Protein AF-A0A6S5RIX2-F1 (afdb_monomer_lite)

Radius of gyration: 11.93 Å; chains: 1; bounding box: 28×18×31 Å

Organism: NCBI:txid319939

Structure (mmCIF, N/CA/C/O backbone):
data_AF-A0A6S5RIX2-F1
#
_entry.id   AF-A0A6S5RIX2-F1
#
loop_
_atom_site.group_PDB
_atom_site.id
_atom_site.type_symbol
_atom_site.label_atom_id
_atom_site.label_alt_id
_atom_site.label_comp_id
_atom_site.label_asym_id
_atom_site.label_entity_id
_atom_site.label_seq_id
_atom_site.pdbx_PDB_ins_code
_atom_site.Cartn_x
_atom_site.Cartn_y
_atom_site.Cartn_z
_atom_site.occupancy
_atom_site.B_iso_or_equiv
_atom_site.auth_seq_id
_atom_site.auth_comp_id
_atom_site.auth_asym_id
_atom_site.auth_atom_id
_atom_site.pdbx_PDB_model_num
ATOM 1 N N . MET A 1 1 ? 13.232 -4.507 -13.575 1.00 81.12 1 MET A N 1
ATOM 2 C CA . MET A 1 1 ? 12.643 -3.521 -12.637 1.00 81.12 1 MET A CA 1
ATOM 3 C C . MET A 1 1 ? 11.122 -3.587 -12.613 1.00 81.12 1 MET A C 1
ATOM 5 O O . MET A 1 1 ? 10.576 -3.701 -11.526 1.00 81.12 1 MET A O 1
ATOM 9 N N . VAL A 1 2 ? 10.451 -3.627 -13.772 1.00 91.94 2 VAL A N 1
ATOM 10 C CA . VAL A 1 2 ? 8.978 -3.717 -13.862 1.00 91.94 2 VAL A CA 1
ATOM 11 C C . VAL A 1 2 ? 8.393 -4.908 -13.097 1.00 91.94 2 VAL A C 1
ATOM 13 O O . VAL A 1 2 ? 7.532 -4.704 -12.253 1.00 91.94 2 VAL A O 1
ATOM 16 N N . THR A 1 3 ? 8.891 -6.130 -13.318 1.00 96.00 3 THR A N 1
ATOM 17 C CA . THR A 1 3 ? 8.373 -7.334 -12.635 1.00 96.00 3 THR A CA 1
ATOM 18 C C . THR A 1 3 ? 8.507 -7.246 -11.117 1.00 96.00 3 THR A C 1
ATOM 20 O O . THR A 1 3 ? 7.574 -7.567 -10.394 1.00 96.00 3 THR A O 1
ATOM 23 N N . VAL A 1 4 ? 9.652 -6.766 -10.626 1.00 96.44 4 VAL A N 1
ATOM 24 C CA . VAL A 1 4 ? 9.884 -6.586 -9.185 1.00 96.44 4 VAL A CA 1
ATOM 25 C C . VAL A 1 4 ? 8.940 -5.523 -8.619 1.00 96.44 4 VAL A C 1
ATOM 27 O O . VAL A 1 4 ? 8.309 -5.760 -7.595 1.00 96.44 4 VAL A O 1
ATOM 30 N N . GLY A 1 5 ? 8.781 -4.390 -9.313 1.00 96.88 5 GLY A N 1
ATOM 31 C CA . GLY A 1 5 ? 7.835 -3.344 -8.925 1.00 96.88 5 GLY A CA 1
ATOM 32 C C . GLY A 1 5 ? 6.391 -3.846 -8.871 1.00 96.88 5 GLY A C 1
ATOM 33 O O . GLY A 1 5 ? 5.691 -3.588 -7.895 1.00 96.88 5 GLY A O 1
ATOM 34 N N . PHE A 1 6 ? 5.978 -4.646 -9.857 1.00 96.81 6 PHE A N 1
ATOM 35 C CA . PHE A 1 6 ? 4.661 -5.283 -9.881 1.00 96.81 6 PHE A CA 1
ATOM 36 C C . PHE A 1 6 ? 4.451 -6.218 -8.690 1.00 96.81 6 PHE A C 1
ATOM 38 O O . PHE A 1 6 ? 3.425 -6.133 -8.024 1.00 96.81 6 PHE A O 1
ATOM 45 N N . LEU A 1 7 ? 5.425 -7.077 -8.377 1.00 98.25 7 LEU A N 1
ATOM 46 C CA . LEU A 1 7 ? 5.325 -7.990 -7.236 1.00 98.25 7 LEU A CA 1
ATOM 47 C C . LEU A 1 7 ? 5.248 -7.237 -5.902 1.00 98.25 7 LEU A C 1
ATOM 49 O O . LEU A 1 7 ? 4.476 -7.625 -5.028 1.00 98.25 7 LEU A O 1
ATOM 53 N N . ILE A 1 8 ? 5.995 -6.137 -5.759 1.00 97.94 8 ILE A N 1
ATOM 54 C CA . ILE A 1 8 ? 5.918 -5.265 -4.581 1.00 97.94 8 ILE A CA 1
ATOM 55 C C . ILE A 1 8 ? 4.534 -4.610 -4.487 1.00 97.94 8 ILE A C 1
ATOM 57 O O . ILE A 1 8 ? 3.922 -4.649 -3.422 1.00 97.94 8 ILE A O 1
ATOM 61 N N . ALA A 1 9 ? 4.016 -4.052 -5.584 1.00 97.19 9 ALA A N 1
ATOM 62 C CA . ALA A 1 9 ? 2.691 -3.434 -5.623 1.00 97.19 9 ALA A CA 1
ATOM 63 C C . ALA A 1 9 ? 1.577 -4.450 -5.312 1.00 97.19 9 ALA A C 1
ATOM 65 O O . ALA A 1 9 ? 0.674 -4.165 -4.527 1.00 97.19 9 ALA A O 1
ATOM 66 N N . LEU A 1 10 ? 1.677 -5.668 -5.852 1.00 97.81 10 LEU A N 1
ATOM 67 C CA . LEU A 1 10 ? 0.748 -6.761 -5.573 1.00 97.81 10 LEU A CA 1
ATOM 68 C C . LEU A 1 10 ? 0.783 -7.168 -4.094 1.00 97.81 10 LEU A C 1
ATOM 70 O O . LEU A 1 10 ? -0.264 -7.277 -3.455 1.00 97.81 10 LEU A O 1
ATOM 74 N N . ALA A 1 11 ? 1.977 -7.350 -3.525 1.00 98.38 11 ALA A N 1
ATOM 75 C CA . ALA A 1 11 ? 2.133 -7.670 -2.109 1.00 98.38 11 ALA A CA 1
ATOM 76 C C . ALA A 1 11 ? 1.586 -6.547 -1.213 1.00 98.38 11 ALA A C 1
ATOM 78 O O . ALA A 1 11 ? 0.893 -6.816 -0.233 1.00 98.38 11 ALA A O 1
ATOM 79 N N . ALA A 1 12 ? 1.837 -5.287 -1.576 1.00 98.00 12 ALA A N 1
ATOM 80 C CA . ALA A 1 12 ? 1.325 -4.117 -0.875 1.00 98.00 12 ALA A CA 1
ATOM 81 C C . ALA A 1 12 ? -0.207 -4.017 -0.938 1.00 98.00 12 ALA A C 1
ATOM 83 O O . ALA A 1 12 ? -0.845 -3.666 0.056 1.00 98.00 12 ALA A O 1
ATOM 84 N N . TRP A 1 13 ? -0.812 -4.372 -2.074 1.00 98.00 13 TRP A N 1
ATOM 85 C CA . TRP A 1 13 ? -2.263 -4.453 -2.212 1.00 98.00 13 TRP A CA 1
ATOM 86 C C . TRP A 1 13 ? -2.856 -5.499 -1.271 1.00 98.00 13 TRP A C 1
ATOM 88 O O . TRP A 1 13 ? -3.696 -5.154 -0.439 1.00 98.00 13 TRP A O 1
ATOM 98 N N . ILE A 1 14 ? -2.365 -6.741 -1.325 1.00 98.12 14 ILE A N 1
ATOM 99 C CA . ILE A 1 14 ? -2.824 -7.830 -0.447 1.00 98.12 14 ILE A CA 1
ATOM 100 C C . ILE A 1 14 ? -2.660 -7.426 1.023 1.00 98.12 14 ILE A C 1
ATOM 102 O O . ILE A 1 14 ? -3.574 -7.597 1.833 1.00 98.12 14 ILE A O 1
ATOM 106 N N . TRP A 1 15 ? -1.523 -6.816 1.363 1.00 98.06 15 TRP A N 1
ATOM 107 C CA . TRP A 1 15 ? -1.257 -6.317 2.705 1.00 98.06 15 TRP A CA 1
ATOM 108 C C . TRP A 1 15 ? -2.260 -5.239 3.139 1.00 98.06 15 TRP A C 1
ATOM 110 O O . TRP A 1 15 ? -2.764 -5.295 4.263 1.00 98.06 15 TRP A O 1
ATOM 120 N N . SER A 1 16 ? -2.609 -4.294 2.261 1.00 97.50 16 SER A N 1
ATOM 121 C CA . SER A 1 16 ? -3.610 -3.260 2.555 1.00 97.50 16 SER A CA 1
ATOM 122 C C . SER A 1 16 ? -5.004 -3.834 2.817 1.00 97.50 16 SER A C 1
ATOM 124 O O . SER A 1 16 ? -5.695 -3.366 3.722 1.00 97.50 16 SER A O 1
ATOM 126 N N . VAL A 1 17 ? -5.406 -4.877 2.083 1.00 97.44 17 VAL A N 1
ATOM 127 C CA . VAL A 1 17 ? -6.699 -5.550 2.277 1.00 97.44 17 VAL A CA 1
ATOM 128 C C . VAL A 1 17 ? -6.703 -6.287 3.616 1.00 97.44 17 VAL A C 1
ATOM 130 O O . VAL A 1 17 ? -7.627 -6.120 4.410 1.00 97.44 17 VAL A O 1
ATOM 133 N N . ALA A 1 18 ? -5.626 -7.016 3.922 1.00 97.31 18 ALA A N 1
ATOM 134 C CA . ALA A 1 18 ? -5.475 -7.725 5.191 1.00 97.31 18 ALA A CA 1
ATOM 135 C C . ALA A 1 18 ? -5.493 -6.771 6.398 1.00 97.31 18 ALA A C 1
ATOM 137 O O . ALA A 1 18 ? -6.139 -7.045 7.408 1.00 97.31 18 ALA A O 1
ATOM 138 N N . ARG A 1 19 ? -4.819 -5.619 6.293 1.00 95.94 19 ARG A N 1
ATOM 139 C CA . ARG A 1 19 ? -4.848 -4.580 7.332 1.00 95.94 19 ARG A CA 1
ATOM 140 C C . ARG A 1 19 ? -6.192 -3.855 7.402 1.00 95.94 19 ARG A C 1
ATOM 142 O O . ARG A 1 19 ? -6.556 -3.402 8.481 1.00 95.94 19 ARG A O 1
ATOM 149 N N . GLY A 1 20 ? -6.945 -3.789 6.304 1.00 93.88 20 GLY A N 1
ATOM 150 C CA . GLY A 1 20 ? -8.280 -3.192 6.266 1.00 93.88 20 GLY A CA 1
ATOM 151 C C . GLY A 1 20 ? -9.254 -3.842 7.252 1.00 93.88 20 GLY A C 1
ATOM 152 O O . GLY A 1 20 ? -10.046 -3.133 7.865 1.00 93.88 20 GLY A O 1
ATOM 153 N N . VAL A 1 21 ? -9.116 -5.152 7.508 1.00 94.38 21 VAL A N 1
ATOM 154 C CA . VAL A 1 21 ? -9.894 -5.894 8.526 1.00 94.38 21 VAL A CA 1
ATOM 155 C C . VAL A 1 21 ? -9.767 -5.262 9.921 1.00 94.38 21 VAL A C 1
ATOM 157 O O . VAL A 1 21 ? -10.726 -5.264 10.685 1.00 94.38 21 VAL A O 1
ATOM 160 N N . GLN A 1 22 ? -8.592 -4.716 10.251 1.00 94.06 22 GLN A N 1
ATOM 161 C CA . GLN A 1 22 ? -8.290 -4.120 11.560 1.00 94.06 22 GLN A CA 1
ATOM 162 C C . GLN A 1 22 ? -8.810 -2.683 11.693 1.00 94.06 22 GLN A C 1
ATOM 164 O O . GLN A 1 22 ? -8.852 -2.161 12.800 1.00 94.06 22 GLN A O 1
ATOM 169 N N . VAL A 1 23 ? -9.170 -2.050 10.573 1.00 94.31 23 VAL A N 1
ATOM 170 C CA . VAL A 1 23 ? -9.622 -0.657 10.505 1.00 94.31 23 VAL A CA 1
ATOM 171 C C . VAL A 1 23 ? -11.147 -0.602 10.427 1.00 94.31 23 VAL A C 1
ATOM 173 O O . VAL A 1 23 ? -11.805 -0.083 11.322 1.00 94.31 23 VAL A O 1
ATOM 176 N N . SER A 1 24 ? -11.729 -1.124 9.344 1.00 95.81 24 SER A N 1
ATOM 177 C CA . SER A 1 24 ? -13.179 -1.171 9.135 1.00 95.81 24 SER A CA 1
ATOM 178 C C . SER A 1 24 ? -13.536 -1.989 7.893 1.00 95.81 24 SER A C 1
ATOM 180 O O . SER A 1 24 ? -12.732 -2.142 6.969 1.00 95.81 24 SER A O 1
ATOM 182 N N . MET A 1 25 ? -14.793 -2.436 7.816 1.00 96.50 25 MET A N 1
ATOM 183 C CA . MET A 1 25 ? -15.319 -3.103 6.618 1.00 96.50 25 MET A CA 1
ATOM 184 C C . MET A 1 25 ? -15.202 -2.215 5.368 1.00 96.50 25 MET A C 1
ATOM 186 O O . MET A 1 25 ? -14.866 -2.698 4.289 1.00 96.50 25 MET A O 1
ATOM 190 N N . LEU A 1 26 ? -15.421 -0.904 5.519 1.00 96.25 26 LEU A N 1
ATOM 191 C CA . LEU A 1 26 ? -15.297 0.054 4.421 1.00 96.25 26 LEU A CA 1
ATOM 192 C C . LEU A 1 26 ? -13.851 0.144 3.911 1.00 96.25 26 LEU A C 1
ATOM 194 O O . LEU A 1 26 ? -13.627 0.106 2.704 1.00 96.25 26 LEU A O 1
ATOM 198 N N . CYS A 1 27 ? -12.872 0.213 4.819 1.00 96.44 27 CYS A N 1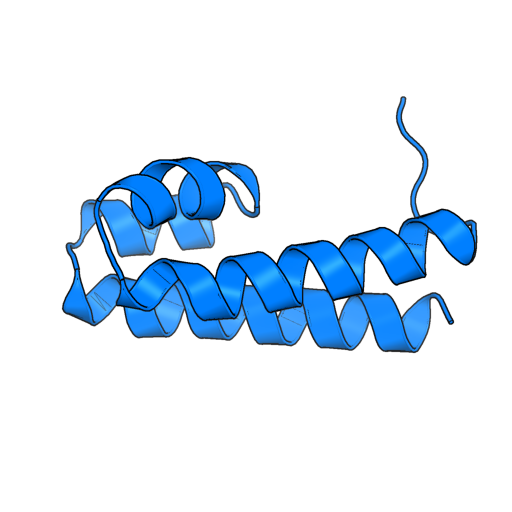
ATOM 199 C CA . CYS A 1 27 ? -11.451 0.245 4.466 1.00 96.44 27 CYS A CA 1
ATOM 200 C C . CYS A 1 27 ? -11.028 -1.015 3.705 1.00 96.44 27 CYS A C 1
ATOM 202 O O . CYS A 1 27 ? -10.381 -0.919 2.663 1.00 96.44 27 CYS A O 1
ATOM 204 N N . LEU A 1 28 ? -11.457 -2.190 4.171 1.00 97.12 28 LEU A N 1
ATOM 205 C CA . LEU A 1 28 ? -11.196 -3.463 3.501 1.00 97.12 28 LEU A CA 1
ATOM 206 C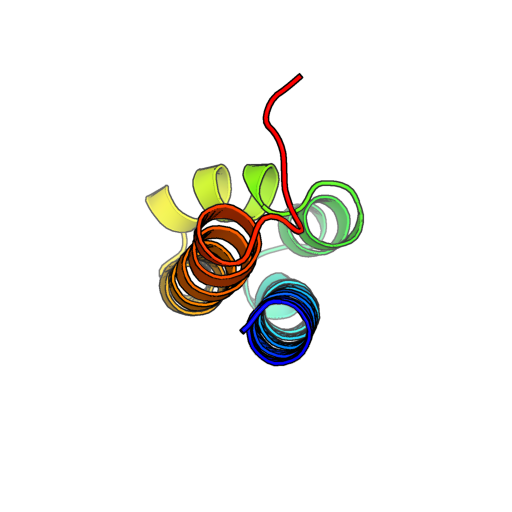 C . LEU A 1 28 ? -11.715 -3.469 2.061 1.00 97.12 28 LEU A C 1
ATOM 208 O O . LEU A 1 28 ? -10.953 -3.749 1.135 1.00 97.12 28 LEU A O 1
ATOM 212 N N . VAL A 1 29 ? -12.996 -3.145 1.870 1.00 97.56 29 VAL A N 1
ATOM 213 C CA . VAL A 1 29 ? -13.641 -3.187 0.550 1.00 97.56 29 VAL A CA 1
ATOM 214 C C . VAL A 1 29 ? -13.025 -2.155 -0.392 1.00 97.56 29 VAL A C 1
ATOM 216 O O . VAL A 1 29 ? -12.713 -2.478 -1.537 1.00 97.56 29 VAL A O 1
ATOM 219 N N . LEU A 1 30 ? -12.786 -0.929 0.079 1.00 97.50 30 LEU A N 1
ATOM 220 C CA . LEU A 1 30 ? -12.184 0.113 -0.752 1.00 97.50 30 LEU A CA 1
ATOM 221 C C . LEU A 1 30 ? -10.725 -0.202 -1.109 1.00 97.50 30 LEU A C 1
ATOM 223 O O . LEU A 1 30 ? -10.337 0.039 -2.246 1.00 97.50 30 LEU A O 1
ATOM 227 N N . ASN A 1 31 ? -9.944 -0.805 -0.206 1.00 96.44 31 ASN A N 1
ATOM 228 C CA . ASN A 1 31 ? -8.593 -1.289 -0.520 1.00 96.44 31 ASN A CA 1
ATOM 229 C C . ASN A 1 31 ? -8.580 -2.433 -1.527 1.00 96.44 31 ASN A C 1
ATOM 231 O O . ASN A 1 31 ? -7.632 -2.542 -2.304 1.00 96.44 31 ASN A O 1
ATOM 235 N N . PHE A 1 32 ? -9.616 -3.269 -1.539 1.00 96.88 32 PHE A N 1
ATOM 236 C CA . PHE A 1 32 ? -9.750 -4.315 -2.541 1.00 96.88 32 PHE A CA 1
ATOM 237 C C . PHE A 1 32 ? -10.070 -3.730 -3.924 1.00 96.88 32 PHE A C 1
ATOM 239 O O . PHE A 1 32 ? -9.445 -4.128 -4.903 1.00 96.88 32 PHE A O 1
ATOM 246 N N . LEU A 1 33 ? -10.996 -2.766 -3.998 1.00 96.94 33 LEU A N 1
ATOM 247 C CA . LEU A 1 33 ? -11.521 -2.234 -5.261 1.00 96.94 33 LEU A CA 1
ATOM 248 C C . LEU A 1 33 ? -10.686 -1.102 -5.875 1.00 96.94 33 LEU A C 1
ATOM 250 O O . LEU A 1 33 ? -10.568 -1.035 -7.096 1.00 96.94 33 LEU A O 1
ATOM 254 N N . PHE A 1 34 ? -10.130 -0.204 -5.057 1.00 94.88 34 PHE A N 1
ATOM 255 C CA . PHE A 1 34 ? -9.523 1.051 -5.521 1.00 94.88 34 PHE A CA 1
ATOM 256 C C . PHE A 1 34 ? -8.110 1.335 -4.965 1.00 94.88 34 PHE A C 1
ATOM 258 O O . PHE A 1 34 ? -7.835 2.463 -4.530 1.00 94.88 34 PHE A O 1
ATOM 265 N N . PRO A 1 35 ? -7.165 0.376 -4.987 1.00 91.81 35 PRO A N 1
ATOM 266 C CA . PRO A 1 35 ? -5.761 0.690 -4.733 1.00 91.81 35 PRO A CA 1
ATOM 267 C C . PRO A 1 35 ? -5.166 1.528 -5.887 1.00 91.81 35 PRO A C 1
ATOM 269 O O . PRO A 1 35 ? -5.546 1.334 -7.042 1.00 91.81 35 PRO A O 1
ATOM 272 N N . PRO A 1 36 ? -4.206 2.438 -5.630 1.00 93.88 36 PRO A N 1
ATOM 273 C CA . PRO A 1 36 ? -3.678 2.864 -4.328 1.00 93.88 36 PRO A CA 1
ATOM 274 C C . PRO A 1 36 ? -4.516 3.965 -3.648 1.00 93.88 36 PRO A C 1
ATOM 276 O O . PRO A 1 36 ? -4.191 4.389 -2.540 1.00 93.88 36 PRO A O 1
ATOM 279 N N . LEU A 1 37 ? -5.569 4.459 -4.306 1.00 95.38 37 LEU A N 1
ATOM 280 C CA . LEU A 1 37 ? -6.291 5.672 -3.912 1.00 95.38 37 LEU A CA 1
ATOM 281 C C . LEU A 1 37 ? -6.924 5.554 -2.519 1.00 95.38 37 LEU A C 1
ATOM 283 O O . LEU A 1 37 ? -6.782 6.449 -1.686 1.00 95.38 37 LEU A O 1
ATOM 287 N N . SER A 1 38 ? -7.575 4.426 -2.237 1.00 95.69 38 SER A N 1
ATOM 288 C CA . SER A 1 38 ? -8.166 4.156 -0.925 1.00 9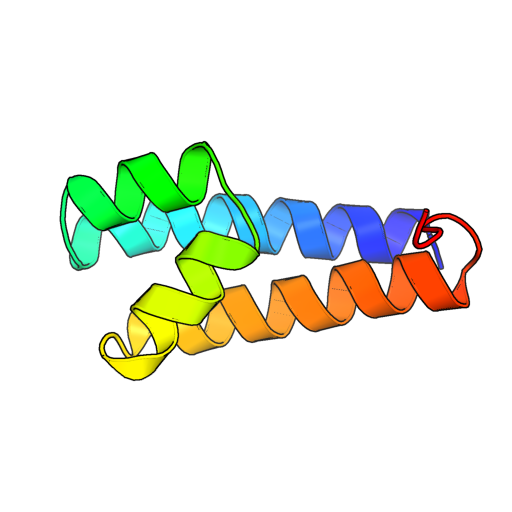5.69 38 SER A CA 1
ATOM 289 C C . SER A 1 38 ? -7.107 4.117 0.179 1.00 95.69 38 SER A C 1
ATOM 291 O O . SER A 1 38 ? -7.307 4.697 1.244 1.00 95.69 38 SER A O 1
ATOM 293 N N . GLN A 1 39 ? -5.951 3.501 -0.087 1.00 95.38 39 GLN A N 1
ATOM 294 C CA . GLN A 1 39 ? -4.846 3.410 0.867 1.00 95.38 39 GLN A CA 1
ATOM 295 C C . GLN A 1 39 ? -4.350 4.809 1.238 1.00 95.38 39 GLN A C 1
ATOM 297 O O . GLN A 1 39 ? -4.112 5.076 2.413 1.00 95.38 39 GLN A O 1
ATOM 302 N N . ALA A 1 40 ? -4.255 5.715 0.257 1.00 96.94 40 ALA A N 1
ATOM 303 C CA . ALA A 1 40 ? -3.882 7.107 0.486 1.00 96.94 40 ALA A CA 1
ATOM 304 C C . ALA A 1 40 ? -4.871 7.807 1.426 1.00 96.94 40 ALA A C 1
ATOM 306 O O . ALA A 1 40 ? -4.447 8.363 2.438 1.00 96.94 40 ALA A O 1
ATOM 307 N N . ILE A 1 41 ? -6.176 7.701 1.153 1.00 96.88 41 ILE A N 1
ATOM 308 C CA . ILE A 1 41 ? -7.229 8.310 1.980 1.00 96.88 41 ILE A CA 1
ATOM 309 C C . ILE A 1 41 ? -7.178 7.771 3.414 1.00 96.88 41 ILE A C 1
ATOM 311 O O . ILE A 1 41 ? -7.106 8.548 4.366 1.00 96.88 41 ILE A O 1
ATOM 31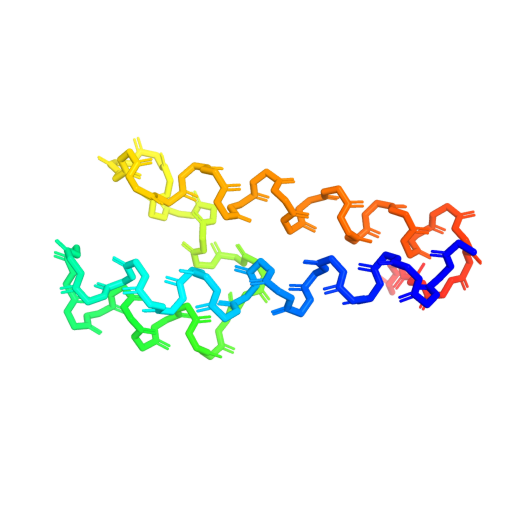5 N N . PHE A 1 42 ? -7.168 6.447 3.589 1.00 96.62 42 PHE A N 1
ATOM 316 C CA . PHE A 1 42 ? -7.173 5.860 4.928 1.00 96.62 42 PHE A CA 1
ATOM 317 C C . PHE A 1 42 ? -5.853 6.081 5.675 1.00 96.62 42 PHE A C 1
ATOM 319 O O . PHE A 1 42 ? -5.885 6.248 6.886 1.00 96.62 42 PHE A O 1
ATOM 326 N N . SER A 1 43 ? -4.701 6.164 5.001 1.00 96.81 43 SER A N 1
ATOM 327 C CA . SER A 1 43 ? -3.395 6.372 5.658 1.00 96.81 43 SER A CA 1
ATOM 328 C C . SER A 1 43 ? -3.270 7.675 6.454 1.00 96.81 43 SER A C 1
ATOM 330 O O . SER A 1 43 ? -2.441 7.756 7.372 1.00 96.81 43 SER A O 1
ATOM 332 N N . VAL A 1 44 ? -4.099 8.674 6.129 1.00 97.25 44 VAL A N 1
ATOM 333 C CA . VAL A 1 44 ? -4.179 9.946 6.857 1.00 97.25 44 VAL A CA 1
ATOM 334 C C . VAL A 1 44 ? -4.605 9.693 8.301 1.00 97.25 44 VAL A C 1
ATOM 336 O O . VAL A 1 44 ? -3.970 10.191 9.233 1.00 97.25 44 VAL A O 1
ATOM 339 N N . TYR A 1 45 ? -5.631 8.863 8.481 1.00 94.88 45 TYR A N 1
ATOM 340 C CA . TYR A 1 45 ? -6.277 8.627 9.772 1.00 94.88 45 TYR A CA 1
ATOM 341 C C . TYR A 1 45 ? -5.831 7.319 10.430 1.00 94.88 45 TYR A C 1
ATOM 343 O O . TYR A 1 45 ? -5.808 7.225 11.651 1.00 94.88 45 TYR A O 1
ATOM 351 N N . GLU A 1 46 ? -5.416 6.336 9.631 1.00 96.25 46 GLU A N 1
ATOM 352 C CA . GLU A 1 46 ? -5.216 4.953 10.056 1.00 96.25 46 GLU A CA 1
ATOM 353 C C . GLU A 1 46 ? -3.741 4.554 9.934 1.00 96.25 46 GLU A C 1
ATOM 355 O O . GLU A 1 46 ? -3.260 4.237 8.837 1.00 96.25 46 GLU A O 1
ATOM 360 N N . PRO A 1 47 ? -2.990 4.514 11.053 1.00 96.38 47 PRO A N 1
ATOM 361 C CA . PRO A 1 47 ? -1.590 4.101 11.053 1.00 96.38 47 PRO A CA 1
ATOM 362 C C . PRO A 1 47 ? -1.318 2.754 10.357 1.00 96.38 47 PRO A C 1
ATOM 364 O O . PRO A 1 47 ? -0.322 2.679 9.630 1.00 96.38 47 PRO A O 1
ATOM 367 N N . PRO A 1 48 ? -2.180 1.714 10.478 1.00 95.94 48 PRO A N 1
ATOM 368 C CA . PRO A 1 48 ? -1.975 0.437 9.789 1.00 95.94 48 PRO A CA 1
ATOM 369 C C . PRO A 1 48 ? -1.907 0.532 8.256 1.00 95.94 48 PRO A C 1
ATOM 371 O O . PRO A 1 48 ? -1.385 -0.386 7.624 1.00 95.94 48 PRO A O 1
ATOM 374 N N . MET A 1 49 ? -2.415 1.614 7.653 1.00 97.38 49 MET A N 1
ATOM 375 C CA . MET A 1 49 ? -2.448 1.818 6.199 1.00 97.38 49 MET A CA 1
ATOM 376 C C . MET A 1 49 ? -1.191 2.482 5.627 1.00 97.38 49 MET A C 1
ATOM 378 O O . MET A 1 49 ? -0.963 2.424 4.420 1.00 97.38 49 MET A O 1
ATOM 382 N N . ARG A 1 50 ? -0.340 3.085 6.462 1.00 97.12 50 ARG A N 1
ATOM 383 C CA . ARG A 1 50 ? 0.828 3.854 5.992 1.00 97.12 50 ARG A CA 1
ATOM 384 C C . ARG A 1 50 ? 1.899 2.967 5.360 1.00 97.12 50 ARG A C 1
ATOM 386 O O . ARG A 1 50 ? 2.399 3.275 4.284 1.00 97.12 50 ARG A O 1
ATOM 393 N N . SER A 1 51 ? 2.221 1.846 6.003 1.00 97.25 51 SER A N 1
ATOM 394 C CA . SER A 1 51 ? 3.215 0.894 5.495 1.00 97.25 51 SER A CA 1
ATOM 395 C C . SER A 1 51 ? 2.814 0.240 4.166 1.00 97.25 51 SER A C 1
ATOM 397 O O . SER A 1 51 ? 3.638 0.256 3.249 1.00 97.25 51 SER A O 1
ATOM 399 N N . PRO A 1 52 ? 1.584 -0.297 3.998 1.00 97.00 52 PRO A N 1
ATOM 400 C CA . PRO A 1 52 ? 1.176 -0.835 2.705 1.00 97.00 52 PRO A CA 1
ATOM 401 C C . PRO A 1 52 ? 1.108 0.248 1.621 1.00 97.00 52 PRO A C 1
ATOM 403 O O . PRO A 1 52 ? 1.546 -0.017 0.506 1.00 97.00 52 PRO A O 1
ATOM 406 N N . LEU A 1 53 ? 0.680 1.478 1.939 1.00 97.88 53 LEU A N 1
ATOM 407 C CA . LEU A 1 53 ? 0.723 2.587 0.979 1.00 97.88 53 LEU A CA 1
ATOM 408 C C . LEU A 1 53 ? 2.152 2.896 0.513 1.00 97.88 53 LEU A C 1
ATOM 410 O O . LEU A 1 53 ? 2.386 3.085 -0.679 1.00 97.88 53 LEU A O 1
ATOM 414 N N . LEU A 1 54 ? 3.117 2.937 1.433 1.00 97.94 54 LEU A N 1
ATOM 415 C CA . LEU A 1 54 ? 4.514 3.202 1.090 1.00 97.94 54 LEU A CA 1
ATOM 416 C C . LEU A 1 54 ? 5.082 2.105 0.181 1.00 97.94 54 LEU A C 1
ATOM 418 O O . LEU A 1 54 ? 5.700 2.408 -0.837 1.00 97.94 54 LEU A O 1
ATOM 422 N N . ALA A 1 55 ? 4.826 0.835 0.504 1.00 98.00 55 ALA A N 1
ATOM 423 C CA . ALA A 1 55 ? 5.231 -0.286 -0.341 1.00 98.00 55 ALA A CA 1
ATOM 424 C C . ALA A 1 55 ? 4.571 -0.215 -1.729 1.00 98.00 55 ALA A C 1
ATOM 426 O O . ALA A 1 55 ? 5.240 -0.412 -2.742 1.00 98.00 55 ALA A O 1
ATOM 427 N N . MET A 1 56 ? 3.286 0.139 -1.785 1.00 97.88 56 MET A N 1
ATOM 428 C CA . MET A 1 56 ? 2.552 0.333 -3.033 1.00 97.88 56 MET A CA 1
ATOM 429 C C . MET A 1 56 ? 3.177 1.448 -3.881 1.00 97.88 56 MET A C 1
ATOM 431 O O . MET A 1 56 ? 3.442 1.245 -5.065 1.00 97.88 56 MET A O 1
ATOM 435 N N . ALA A 1 57 ? 3.489 2.597 -3.276 1.00 97.62 57 ALA A N 1
ATOM 436 C CA . ALA A 1 57 ? 4.140 3.714 -3.955 1.00 97.62 57 ALA A CA 1
ATOM 437 C C . ALA A 1 57 ? 5.523 3.330 -4.510 1.00 97.62 57 ALA A C 1
ATOM 439 O O . ALA A 1 57 ? 5.845 3.677 -5.646 1.00 97.62 57 ALA A O 1
ATOM 440 N N . VAL A 1 58 ? 6.317 2.563 -3.753 1.00 97.81 58 VAL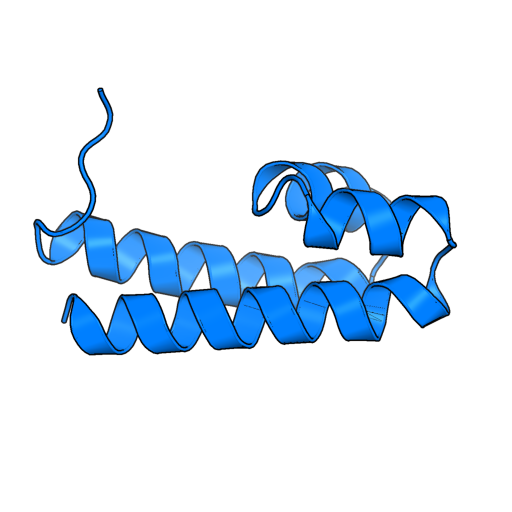 A N 1
ATOM 441 C CA . VAL A 1 58 ? 7.613 2.037 -4.217 1.00 97.81 58 VAL A CA 1
ATOM 442 C C . VAL A 1 58 ? 7.425 1.092 -5.405 1.00 97.81 58 VAL A C 1
ATOM 444 O O . VAL A 1 58 ? 8.096 1.257 -6.424 1.00 97.81 58 VAL A O 1
ATOM 447 N N . GLY A 1 59 ? 6.497 0.136 -5.314 1.00 97.31 59 GLY A N 1
ATOM 448 C CA . GLY A 1 59 ? 6.221 -0.817 -6.390 1.00 97.31 59 GLY A CA 1
ATOM 449 C C . GLY A 1 59 ? 5.795 -0.126 -7.687 1.00 97.31 59 GLY A C 1
ATOM 450 O O . GLY A 1 59 ? 6.388 -0.359 -8.743 1.00 97.31 59 GLY A O 1
ATOM 451 N N . LEU A 1 60 ? 4.835 0.799 -7.595 1.00 96.06 60 LEU A N 1
ATOM 452 C CA . LEU A 1 60 ? 4.368 1.599 -8.729 1.00 96.06 60 LEU A CA 1
ATOM 453 C C . LEU A 1 60 ? 5.471 2.506 -9.289 1.00 96.06 60 LEU A C 1
ATOM 455 O O . LEU A 1 60 ? 5.637 2.582 -10.505 1.00 96.06 60 LEU A O 1
ATOM 459 N N . GLY A 1 61 ? 6.274 3.137 -8.428 1.00 96.06 61 GLY A N 1
ATOM 460 C CA . GLY A 1 61 ? 7.423 3.943 -8.840 1.00 96.06 61 GLY A CA 1
ATOM 461 C C . GLY A 1 61 ? 8.447 3.126 -9.629 1.00 96.06 61 GLY A C 1
ATOM 462 O O . GLY A 1 61 ? 8.887 3.543 -10.697 1.00 96.06 61 GLY A O 1
ATOM 463 N N . MET A 1 62 ? 8.768 1.913 -9.174 1.00 96.50 62 MET A N 1
ATOM 464 C CA . MET A 1 62 ? 9.656 0.998 -9.900 1.00 96.50 62 MET A CA 1
ATOM 465 C C . MET A 1 62 ? 9.081 0.565 -11.252 1.00 96.50 62 MET A C 1
ATOM 467 O O . MET A 1 62 ? 9.834 0.402 -12.215 1.00 96.50 62 MET A O 1
ATOM 471 N N . MET A 1 63 ? 7.763 0.373 -11.347 1.00 95.94 63 MET A N 1
ATOM 472 C CA . MET A 1 63 ? 7.103 0.087 -12.623 1.00 95.94 63 MET A CA 1
ATOM 473 C C . MET A 1 63 ? 7.159 1.290 -13.569 1.00 95.94 63 MET A C 1
ATOM 475 O O . MET A 1 63 ? 7.426 1.099 -14.755 1.00 95.94 63 MET A O 1
ATOM 479 N N . TYR A 1 64 ? 6.969 2.505 -13.050 1.00 94.81 64 TYR A N 1
ATOM 480 C CA . TYR A 1 64 ? 7.062 3.750 -13.813 1.00 94.81 64 TYR A CA 1
ATOM 481 C C . TYR A 1 64 ? 8.475 3.977 -14.361 1.00 94.81 64 TYR A C 1
ATOM 483 O O . TYR A 1 64 ? 8.658 4.066 -15.573 1.00 94.81 64 TYR A O 1
ATOM 491 N N . PHE A 1 65 ? 9.501 3.953 -13.503 1.00 94.56 65 PHE A N 1
ATOM 492 C CA . PHE A 1 65 ? 10.898 4.095 -13.938 1.00 94.56 65 PHE A CA 1
ATOM 493 C C . PHE A 1 65 ? 11.377 2.925 -14.807 1.00 94.56 65 PHE A C 1
ATOM 495 O O . PHE A 1 65 ? 12.279 3.083 -15.623 1.00 94.56 65 PHE A O 1
ATOM 502 N N . GLY A 1 66 ? 10.764 1.748 -14.663 1.00 92.69 66 GLY A N 1
ATOM 503 C CA . GLY A 1 66 ? 11.000 0.599 -15.531 1.00 92.69 66 GLY A CA 1
ATOM 504 C C . GLY A 1 66 ? 10.284 0.661 -16.886 1.00 92.69 66 GLY A C 1
ATOM 505 O O . GLY A 1 66 ? 10.458 -0.262 -17.677 1.00 92.69 66 GLY A O 1
ATOM 506 N N . GLY A 1 67 ? 9.467 1.689 -17.151 1.00 91.38 67 GLY A N 1
ATOM 507 C CA . GLY A 1 67 ? 8.714 1.867 -18.399 1.00 91.38 67 GLY A CA 1
ATOM 508 C C . GLY A 1 67 ? 7.460 0.993 -18.541 1.00 91.38 67 GLY A C 1
ATOM 509 O O . GLY A 1 67 ? 6.841 0.989 -19.604 1.00 91.38 67 GLY A O 1
ATOM 510 N N . GLY A 1 68 ? 7.084 0.252 -17.493 1.00 88.19 68 GLY A N 1
ATOM 511 C CA . GLY A 1 68 ? 5.914 -0.635 -17.470 1.00 88.19 68 GLY A CA 1
ATOM 512 C C . GLY A 1 68 ? 4.623 0.032 -16.987 1.00 88.19 68 GLY A C 1
ATOM 513 O O . GLY A 1 68 ? 3.548 -0.530 -17.169 1.00 88.19 68 GLY A O 1
ATOM 514 N N . LEU A 1 69 ? 4.721 1.220 -16.388 1.00 86.94 69 LEU A N 1
ATOM 515 C CA . LEU A 1 69 ? 3.587 2.070 -16.030 1.00 86.94 69 LEU A CA 1
ATOM 516 C C . LEU A 1 69 ? 3.722 3.394 -16.787 1.00 86.94 69 LEU A C 1
ATOM 518 O O . LEU A 1 69 ? 4.787 4.008 -16.756 1.00 86.94 69 LEU A O 1
ATOM 522 N N . LYS A 1 70 ? 2.657 3.844 -17.449 1.00 83.62 70 LYS A N 1
ATOM 523 C CA . LYS A 1 70 ? 2.593 5.161 -18.090 1.00 83.62 70 LYS A CA 1
ATOM 524 C C . LYS A 1 70 ? 1.375 5.895 -17.552 1.00 83.62 70 LYS A C 1
ATOM 526 O O . LYS A 1 70 ? 0.305 5.298 -17.464 1.00 83.62 70 LYS A O 1
ATOM 531 N N . PHE A 1 71 ? 1.549 7.160 -17.187 1.00 73.75 71 PHE A N 1
ATOM 532 C CA . PHE A 1 71 ? 0.403 8.034 -16.971 1.00 73.75 71 PHE A CA 1
ATOM 533 C C . PHE A 1 71 ? -0.212 8.316 -18.344 1.00 73.75 71 PHE A C 1
ATOM 535 O O . PHE A 1 71 ? 0.520 8.659 -19.276 1.00 73.75 71 PHE A O 1
ATOM 542 N N . ALA A 1 72 ? -1.510 8.042 -18.474 1.00 59.44 72 ALA A N 1
ATOM 543 C CA . ALA A 1 72 ? -2.297 8.431 -19.639 1.00 59.44 72 ALA A CA 1
ATOM 544 C C . ALA A 1 72 ? -2.610 9.929 -19.580 1.00 59.44 72 ALA A C 1
ATOM 546 O O . ALA A 1 72 ? -2.790 10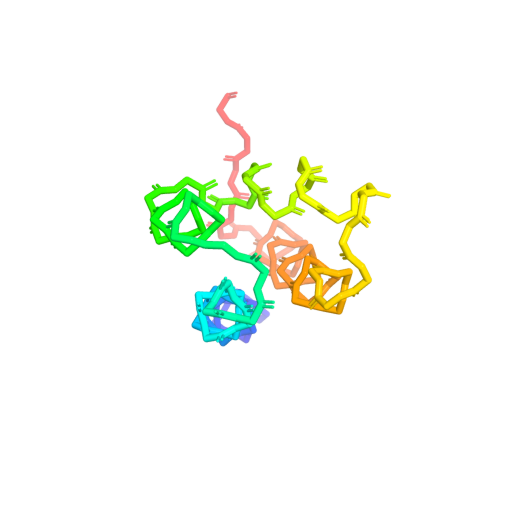.434 -18.447 1.00 59.44 72 ALA A O 1
#

pLDDT: mean 94.88, std 5.82, range [59.44, 98.38]

Secondary structure (DSSP, 8-state):
-HHHHHHHHHHHHHHHHHHHTTT-HHHHHHHHHSTTHHHHHHHHH-GGGHHHHHHHHHHHHHHHHTTS----

Sequence (72 aa):
MVTVGFLIALAAWIWSVARGVQVSMLCLVLNFLFPPLSQAIFSVYEPPMRSPLLAMAVGLGMMYFGGGLKFA

Foldseek 3Di:
DLVQLVVLLVVLLVQQLVLLVVVDPVSNVCSNPPPPVSLVVVVVPPVSSVVSNVSNCSSVVCNVVVVNDDDD